Protein AF-A0A314Z4L2-F1 (afdb_monomer)

Foldseek 3Di:
DDLVVLVVVPPPDQDPALVSLVVVLVCCLVPVLVSLVVVVCVVVPPDDPVDQDPVSVVVDDDSVRSVVVSCVVVVCNVVRNVCCPPVVDDPPD

Organism: NCBI:txid2094558

Solvent-accessible surface area (backbone atoms only — not comparable to full-atom values): 5724 Å² total; per-residue (Å²): 134,55,75,65,62,70,50,60,77,55,70,80,78,77,47,102,46,46,65,30,51,49,54,49,50,54,51,44,73,76,39,49,56,58,53,52,50,52,52,52,51,66,76,44,75,86,65,70,82,92,54,86,49,74,75,52,60,77,69,53,69,56,72,66,57,48,49,54,50,48,43,70,75,37,77,54,46,72,58,38,46,46,43,42,47,55,70,72,50,82,64,83,122

pLDDT: mean 73.25, std 14.26, range [41.19, 90.94]

Structure (mmCIF, N/CA/C/O backbone):
data_AF-A0A314Z4L2-F1
#
_entry.id   AF-A0A314Z4L2-F1
#
loop_
_atom_site.group_PDB
_atom_site.id
_atom_site.type_symbol
_atom_site.label_atom_id
_atom_site.label_alt_id
_atom_site.label_comp_id
_atom_site.label_asym_id
_atom_site.label_entity_id
_atom_site.label_seq_id
_atom_site.pdbx_PDB_ins_code
_atom_site.Cartn_x
_atom_site.Cartn_y
_atom_site.Cartn_z
_atom_site.occupancy
_atom_site.B_iso_or_equiv
_atom_site.auth_seq_id
_atom_site.auth_comp_id
_atom_site.auth_asym_id
_atom_site.auth_atom_id
_atom_site.pdbx_PDB_model_num
ATOM 1 N N . MET A 1 1 ? -13.317 -3.305 1.741 1.00 45.62 1 MET A N 1
ATOM 2 C CA . MET A 1 1 ? -12.577 -2.216 1.084 1.00 45.62 1 MET A CA 1
ATOM 3 C C . MET A 1 1 ? -11.456 -2.837 0.270 1.00 45.62 1 MET A C 1
ATOM 5 O O . MET A 1 1 ? -10.559 -3.444 0.848 1.00 45.62 1 MET A O 1
ATOM 9 N N . TYR A 1 2 ? -11.580 -2.841 -1.057 1.00 48.34 2 TYR A N 1
ATOM 10 C CA . TYR A 1 2 ? -10.592 -3.487 -1.916 1.00 48.34 2 TYR A CA 1
ATOM 11 C C . TYR A 1 2 ? -9.353 -2.594 -2.037 1.00 48.34 2 TYR A C 1
ATOM 13 O O . TYR A 1 2 ? -9.451 -1.371 -2.025 1.00 48.34 2 TYR A O 1
ATOM 21 N N . PHE A 1 3 ? -8.172 -3.197 -2.183 1.00 47.75 3 PHE A N 1
ATOM 22 C CA . PHE A 1 3 ? -6.919 -2.478 -2.463 1.00 47.75 3 PHE A CA 1
ATOM 23 C C . PHE A 1 3 ? -7.054 -1.545 -3.679 1.00 47.75 3 PHE A C 1
ATOM 25 O O . PHE A 1 3 ? -6.492 -0.455 -3.692 1.00 47.75 3 PHE A O 1
ATOM 32 N N . SER A 1 4 ? -7.892 -1.933 -4.647 1.00 47.09 4 SER A N 1
ATOM 33 C CA . SER A 1 4 ? -8.285 -1.124 -5.801 1.00 47.09 4 SER A CA 1
ATOM 34 C C . SER A 1 4 ? -9.037 0.170 -5.450 1.00 47.09 4 SER A C 1
ATOM 36 O O . SER A 1 4 ? -8.946 1.130 -6.209 1.00 47.09 4 SER A O 1
ATOM 38 N N . ASP A 1 5 ? -9.753 0.227 -4.324 1.00 48.97 5 ASP A N 1
ATOM 39 C CA . ASP A 1 5 ? -10.588 1.377 -3.936 1.00 48.97 5 ASP A CA 1
ATOM 40 C C . ASP A 1 5 ? -9.750 2.492 -3.287 1.00 48.97 5 ASP A C 1
ATOM 42 O O . ASP A 1 5 ? -9.930 3.672 -3.598 1.00 48.97 5 ASP A O 1
ATOM 46 N N . VAL A 1 6 ? -8.765 2.110 -2.459 1.00 49.84 6 VAL A N 1
ATOM 47 C CA . VAL A 1 6 ? -7.689 3.007 -1.980 1.00 49.84 6 VAL A CA 1
ATOM 48 C C . VAL A 1 6 ? -6.874 3.542 -3.158 1.00 49.84 6 VAL A C 1
ATOM 50 O O . VAL A 1 6 ? -6.501 4.710 -3.209 1.00 49.84 6 VAL A O 1
ATOM 53 N N . TYR A 1 7 ? -6.627 2.665 -4.125 1.00 55.94 7 TYR A N 1
ATOM 54 C CA . TYR A 1 7 ? -5.832 2.904 -5.321 1.00 55.94 7 TYR A CA 1
ATOM 55 C C . TYR A 1 7 ? -6.475 3.884 -6.313 1.00 55.94 7 TYR A C 1
ATOM 57 O O . TYR A 1 7 ? -5.782 4.740 -6.865 1.00 55.94 7 TYR A O 1
ATOM 65 N N . TYR A 1 8 ? -7.791 3.813 -6.530 1.00 50.44 8 TYR A N 1
ATOM 66 C CA . TYR A 1 8 ? -8.464 4.651 -7.529 1.00 50.44 8 TYR A CA 1
ATOM 67 C C . TYR A 1 8 ? -8.489 6.146 -7.173 1.00 50.44 8 TYR A C 1
ATOM 69 O O . TYR A 1 8 ? -8.590 6.982 -8.072 1.00 50.44 8 TYR A O 1
ATOM 77 N N . HIS A 1 9 ? -8.352 6.493 -5.890 1.00 47.44 9 HIS A N 1
ATOM 78 C CA . HIS A 1 9 ? -8.355 7.886 -5.432 1.00 47.44 9 HIS A CA 1
ATOM 79 C C . HIS A 1 9 ? -7.054 8.647 -5.743 1.00 47.44 9 HIS A C 1
ATOM 81 O O . HIS A 1 9 ? -7.055 9.873 -5.701 1.00 47.44 9 HIS A O 1
ATOM 87 N N . ASN A 1 10 ? -5.976 7.955 -6.138 1.00 46.38 10 ASN A N 1
ATOM 88 C CA . ASN A 1 10 ? -4.688 8.557 -6.510 1.00 46.38 10 ASN A CA 1
ATOM 89 C C . ASN A 1 10 ? -4.393 8.478 -8.022 1.00 46.38 10 ASN A C 1
ATOM 91 O O . ASN A 1 10 ? -3.240 8.463 -8.442 1.00 46.38 10 ASN A O 1
ATOM 95 N N . LYS A 1 11 ? -5.431 8.478 -8.873 1.00 45.84 11 LYS A N 1
ATOM 96 C CA . LYS A 1 11 ? -5.302 8.496 -10.347 1.00 45.84 11 LYS A CA 1
ATOM 97 C C . LYS A 1 11 ? -4.582 9.721 -10.944 1.00 45.84 11 LYS A C 1
ATOM 99 O O . LYS A 1 11 ? -4.454 9.807 -12.164 1.00 45.84 11 LYS A O 1
ATOM 104 N N . GLY A 1 12 ? -4.106 10.662 -10.134 1.00 47.19 12 GLY A N 1
ATOM 105 C CA . GLY A 1 12 ? -3.208 11.711 -10.603 1.00 47.19 12 GLY A CA 1
ATOM 106 C C . GLY A 1 12 ? -1.778 11.180 -10.695 1.00 47.19 12 GLY A C 1
ATOM 107 O O . GLY A 1 12 ? -1.096 11.135 -9.679 1.00 47.19 12 GLY A O 1
ATOM 108 N N . ASN A 1 13 ? -1.321 10.849 -11.908 1.00 53.88 13 ASN A N 1
ATOM 109 C CA . ASN A 1 13 ? 0.088 10.606 -12.280 1.00 53.88 13 ASN A CA 1
ATOM 110 C C . ASN A 1 13 ? 0.633 9.164 -12.163 1.00 53.88 13 ASN A C 1
ATOM 112 O O . ASN A 1 13 ? 1.813 8.990 -11.861 1.00 53.88 13 ASN A O 1
ATOM 116 N N . TYR A 1 14 ? -0.161 8.118 -12.432 1.00 60.09 14 TYR A N 1
ATOM 117 C CA . TYR A 1 14 ? 0.451 6.830 -12.802 1.00 60.09 14 TYR A CA 1
ATOM 118 C C . TYR A 1 14 ? 0.849 6.866 -14.281 1.00 60.09 14 TYR A C 1
ATOM 120 O O . TYR A 1 14 ? -0.019 6.933 -15.152 1.00 60.09 14 TYR A O 1
ATOM 128 N N . GLU A 1 15 ? 2.151 6.826 -14.551 1.00 65.06 15 GLU A N 1
ATOM 129 C CA . GLU A 1 15 ? 2.690 6.586 -15.889 1.00 65.06 15 GLU A CA 1
ATOM 130 C C . GLU A 1 15 ? 2.963 5.089 -16.068 1.00 65.06 15 GLU A C 1
ATOM 132 O O . GLU A 1 15 ? 3.568 4.454 -15.203 1.00 65.06 15 GLU A O 1
ATOM 137 N N . GLU A 1 16 ? 2.533 4.519 -17.195 1.00 70.75 16 GLU A N 1
ATOM 138 C CA . GLU A 1 16 ? 2.726 3.101 -17.530 1.00 70.75 16 GLU A CA 1
ATOM 139 C C . GLU A 1 16 ? 4.166 2.843 -18.018 1.00 70.75 16 GLU A C 1
ATOM 141 O O . GLU A 1 16 ? 4.420 2.459 -19.156 1.00 70.75 16 GLU A O 1
ATOM 146 N N . ASN A 1 17 ? 5.136 3.135 -17.154 1.00 72.81 17 ASN A N 1
ATOM 147 C CA . ASN A 1 17 ? 6.560 2.902 -17.366 1.00 72.81 17 ASN A CA 1
ATOM 148 C C . ASN A 1 17 ? 7.228 2.421 -16.060 1.00 72.81 17 ASN A C 1
ATOM 150 O O . ASN A 1 17 ? 6.595 2.341 -14.998 1.00 72.81 17 ASN A O 1
ATOM 154 N N . ALA A 1 18 ? 8.513 2.062 -16.131 1.00 71.62 18 ALA A N 1
ATOM 155 C CA . ALA A 1 18 ? 9.260 1.547 -14.981 1.00 71.62 18 ALA A CA 1
ATOM 156 C C . ALA A 1 18 ? 9.324 2.560 -13.822 1.00 71.62 18 ALA A C 1
ATOM 158 O O . ALA A 1 18 ? 9.138 2.190 -12.660 1.00 71.62 18 ALA A O 1
ATOM 159 N N . LEU A 1 19 ? 9.511 3.847 -14.135 1.00 74.06 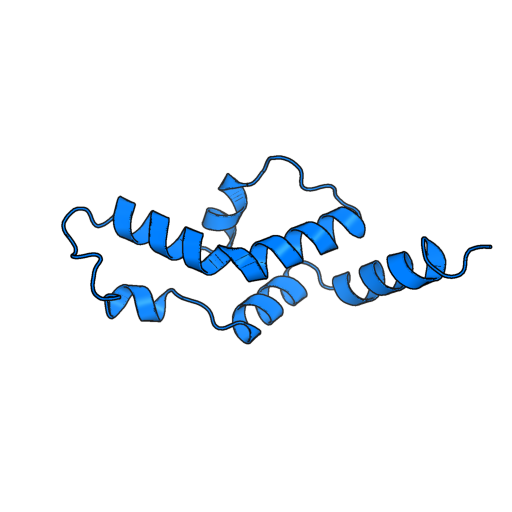19 LEU A N 1
ATOM 160 C CA . LEU A 1 19 ? 9.551 4.929 -13.152 1.00 74.06 19 LEU A CA 1
ATOM 161 C C . LEU A 1 19 ? 8.199 5.110 -12.448 1.00 74.06 19 LEU A C 1
ATOM 163 O O . LEU A 1 19 ? 8.149 5.192 -11.221 1.00 74.06 19 LEU A O 1
ATOM 167 N N . GLY A 1 20 ? 7.100 5.119 -13.199 1.00 75.50 20 GLY A N 1
ATOM 168 C CA . GLY A 1 20 ? 5.744 5.210 -12.670 1.00 75.50 20 GLY A CA 1
ATOM 169 C C . GLY A 1 20 ? 5.400 4.010 -11.794 1.00 75.50 20 GLY A C 1
ATOM 170 O O . GLY A 1 20 ? 4.862 4.185 -10.703 1.00 75.50 20 GLY A O 1
ATOM 171 N N . THR A 1 21 ? 5.814 2.806 -12.191 1.00 76.50 21 THR A N 1
ATOM 172 C CA . THR A 1 21 ? 5.672 1.583 -11.384 1.00 76.50 21 THR A CA 1
ATOM 173 C C . THR A 1 21 ? 6.480 1.651 -10.084 1.00 76.50 21 THR A C 1
ATOM 175 O O . THR A 1 21 ? 5.973 1.299 -9.015 1.00 76.50 21 THR A O 1
ATOM 178 N N . PHE A 1 22 ? 7.712 2.161 -10.129 1.00 76.12 22 PHE A N 1
ATOM 179 C CA . PHE A 1 22 ? 8.552 2.332 -8.943 1.00 76.12 22 PHE A CA 1
ATOM 180 C C . PHE A 1 22 ? 7.987 3.376 -7.968 1.00 76.12 22 PHE A C 1
ATOM 182 O O . PHE A 1 22 ? 7.818 3.093 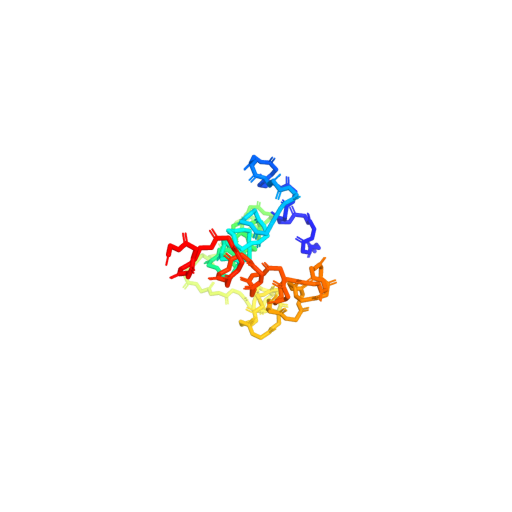-6.779 1.00 76.12 22 PHE A O 1
ATOM 189 N N . LEU A 1 23 ? 7.646 4.570 -8.463 1.00 77.88 23 LEU A N 1
ATOM 190 C CA . LEU A 1 23 ? 7.062 5.649 -7.658 1.00 77.88 23 LEU A CA 1
ATOM 191 C C . LEU A 1 23 ? 5.722 5.232 -7.051 1.00 77.88 23 LEU A C 1
ATOM 193 O O . LEU A 1 23 ? 5.456 5.505 -5.879 1.00 77.88 23 LEU A O 1
ATOM 197 N N . TYR A 1 24 ? 4.910 4.516 -7.823 1.00 77.94 24 TYR A N 1
ATOM 198 C CA . TYR A 1 24 ? 3.665 3.937 -7.348 1.00 77.94 24 TYR A CA 1
ATOM 199 C C . TYR A 1 24 ? 3.893 2.963 -6.186 1.00 77.94 24 TYR A C 1
ATOM 201 O O . TYR A 1 24 ? 3.228 3.045 -5.149 1.00 77.94 24 TYR A O 1
ATOM 209 N N . SER A 1 25 ? 4.857 2.056 -6.339 1.00 79.50 25 SER A N 1
ATOM 210 C CA . SER A 1 25 ? 5.169 1.036 -5.335 1.00 79.50 25 SER A CA 1
ATOM 211 C C . SER A 1 25 ? 5.677 1.670 -4.045 1.00 79.50 25 SER A C 1
ATOM 213 O O . SER A 1 25 ? 5.193 1.342 -2.963 1.00 79.50 25 SER A O 1
ATOM 215 N N . ARG A 1 26 ? 6.566 2.666 -4.164 1.00 82.06 26 ARG A N 1
ATOM 216 C CA . ARG A 1 26 ? 7.046 3.480 -3.041 1.00 82.06 26 ARG A CA 1
ATOM 217 C C . ARG A 1 26 ? 5.889 4.132 -2.281 1.00 82.06 26 ARG A C 1
ATOM 219 O O . ARG A 1 26 ? 5.824 4.016 -1.060 1.00 82.06 26 ARG A O 1
ATOM 226 N N . ASN A 1 27 ? 4.989 4.816 -2.987 1.00 80.75 27 ASN A N 1
ATOM 227 C CA . ASN A 1 27 ? 3.870 5.522 -2.357 1.00 80.75 27 ASN A CA 1
ATOM 228 C C . ASN A 1 27 ? 2.895 4.553 -1.682 1.00 80.75 27 ASN A C 1
ATOM 230 O O . ASN A 1 27 ? 2.382 4.843 -0.604 1.00 80.75 27 ASN A O 1
ATOM 234 N N . THR A 1 28 ? 2.671 3.388 -2.291 1.00 82.50 28 THR A N 1
ATOM 235 C CA . THR A 1 28 ? 1.814 2.345 -1.723 1.00 82.50 28 THR A CA 1
ATOM 236 C C . THR A 1 28 ? 2.385 1.824 -0.408 1.00 82.50 28 THR A C 1
ATOM 238 O O . THR A 1 28 ? 1.673 1.809 0.592 1.00 82.50 28 THR A O 1
ATOM 241 N N . ILE A 1 29 ? 3.673 1.467 -0.374 1.00 84.75 29 ILE A N 1
ATOM 242 C CA . ILE A 1 29 ? 4.347 1.013 0.853 1.00 84.75 29 ILE A CA 1
ATOM 243 C C . ILE A 1 29 ? 4.262 2.086 1.946 1.00 84.75 29 ILE A C 1
ATOM 245 O O . ILE A 1 29 ? 3.954 1.774 3.092 1.00 84.75 29 ILE A O 1
ATOM 249 N N . ALA A 1 30 ? 4.475 3.352 1.585 1.00 82.31 30 ALA A N 1
ATOM 250 C CA . ALA A 1 30 ? 4.498 4.447 2.546 1.00 82.31 30 ALA A CA 1
ATOM 251 C C . ALA A 1 30 ? 3.116 4.816 3.118 1.00 82.31 30 ALA A C 1
ATOM 253 O O . ALA A 1 30 ? 3.043 5.234 4.271 1.00 82.31 30 ALA A O 1
ATOM 254 N N . HIS A 1 31 ? 2.035 4.708 2.334 1.00 84.62 31 HIS A N 1
ATOM 255 C CA . HIS A 1 31 ? 0.773 5.392 2.663 1.00 84.62 31 HIS A CA 1
ATOM 256 C C . HIS A 1 31 ? -0.488 4.526 2.618 1.00 84.62 31 HIS A C 1
ATOM 258 O O . HIS A 1 31 ? -1.554 4.991 3.028 1.00 84.62 31 HIS A O 1
ATOM 264 N N . VAL A 1 32 ? -0.426 3.270 2.158 1.00 84.12 32 VAL A N 1
ATOM 265 C CA . VAL A 1 32 ? -1.644 2.457 1.981 1.00 84.12 32 VAL A CA 1
ATOM 266 C C . VAL A 1 32 ? -2.433 2.284 3.281 1.00 84.12 32 VAL A C 1
ATOM 268 O O . VAL A 1 32 ? -3.652 2.444 3.292 1.00 84.12 32 VAL A O 1
ATOM 271 N N . ASN A 1 33 ? -1.746 2.046 4.397 1.00 88.25 33 ASN A N 1
ATOM 272 C CA . ASN A 1 33 ? -2.387 1.894 5.701 1.00 88.25 33 ASN A CA 1
ATOM 273 C C . ASN A 1 33 ? -2.979 3.211 6.217 1.00 88.25 33 ASN A C 1
ATOM 275 O O . ASN A 1 33 ? -3.994 3.185 6.907 1.00 88.25 33 ASN A O 1
ATOM 279 N N . ASP A 1 34 ? -2.403 4.360 5.869 1.00 87.69 34 ASP A N 1
ATOM 280 C CA . ASP A 1 34 ? -2.949 5.662 6.259 1.00 87.69 34 ASP A CA 1
ATOM 281 C C . ASP A 1 34 ? -4.241 5.972 5.506 1.00 87.69 34 ASP A C 1
ATOM 283 O O . ASP A 1 34 ? -5.206 6.444 6.107 1.00 87.69 34 ASP A O 1
ATOM 287 N N . HIS A 1 35 ? -4.317 5.603 4.226 1.00 85.44 35 HIS A N 1
ATOM 288 C CA . HIS A 1 35 ? -5.564 5.675 3.469 1.00 85.44 35 HIS A CA 1
ATOM 289 C C . HIS A 1 35 ? -6.636 4.721 4.012 1.00 85.44 35 HIS A C 1
ATOM 291 O O . HIS A 1 35 ? -7.795 5.116 4.133 1.00 85.44 35 HIS A O 1
ATOM 297 N N . VAL A 1 36 ? -6.260 3.491 4.389 1.00 86.44 36 VAL A N 1
ATOM 298 C CA . VAL A 1 36 ? -7.182 2.534 5.028 1.00 86.44 36 VAL A CA 1
ATOM 299 C C . VAL A 1 36 ? -7.738 3.099 6.336 1.00 86.44 36 VAL A C 1
ATOM 301 O O . VAL A 1 36 ? -8.948 3.062 6.551 1.00 86.44 36 VAL A O 1
ATOM 304 N N . LYS A 1 37 ? -6.883 3.684 7.184 1.00 87.19 37 LYS A N 1
ATOM 305 C CA . LYS A 1 37 ? -7.310 4.356 8.422 1.00 87.19 3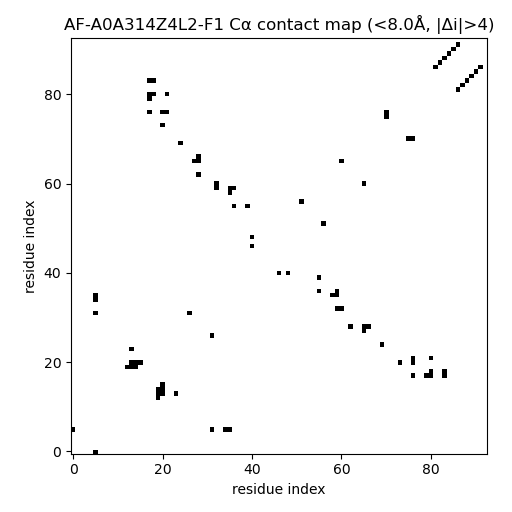7 LYS A CA 1
ATOM 306 C C . LYS A 1 37 ? -8.256 5.517 8.133 1.00 87.19 37 LYS A C 1
ATOM 308 O O . LYS A 1 37 ? -9.310 5.603 8.756 1.00 87.19 37 LYS A O 1
ATOM 313 N N . ALA A 1 38 ? -7.881 6.402 7.208 1.00 86.44 38 ALA A N 1
ATOM 314 C CA . ALA A 1 38 ? -8.665 7.586 6.874 1.00 86.44 38 ALA A CA 1
ATOM 315 C C . ALA A 1 38 ? -10.085 7.202 6.443 1.00 86.44 38 ALA A C 1
ATOM 317 O O . ALA A 1 38 ? -11.049 7.674 7.041 1.00 86.44 38 ALA A O 1
ATOM 318 N N . HIS A 1 39 ? -10.204 6.268 5.498 1.00 85.56 39 HIS A N 1
ATOM 319 C CA . HIS A 1 39 ? -11.498 5.789 5.025 1.00 85.56 39 HIS A CA 1
ATOM 320 C C . HIS A 1 39 ? -12.307 5.104 6.132 1.00 85.56 39 HIS A C 1
ATOM 322 O O . HIS A 1 39 ? -13.486 5.400 6.310 1.00 85.56 39 HIS A O 1
ATOM 328 N N . PHE A 1 40 ? -11.671 4.243 6.936 1.00 87.62 40 PHE A N 1
ATOM 329 C CA . PHE A 1 40 ? -12.340 3.582 8.056 1.00 87.62 40 PHE A CA 1
ATOM 330 C C . PHE A 1 40 ? -12.972 4.598 9.021 1.00 87.62 40 PHE A C 1
ATOM 332 O O . PHE A 1 40 ? -14.128 4.440 9.415 1.00 87.62 40 PHE A O 1
ATOM 339 N N . PHE A 1 41 ? -12.248 5.661 9.384 1.00 87.25 41 PHE A N 1
ATOM 340 C CA . PHE A 1 41 ? -12.769 6.700 10.277 1.00 87.25 41 PHE A CA 1
ATOM 341 C C . PHE A 1 41 ? -13.786 7.636 9.609 1.00 87.25 41 PHE A C 1
ATOM 343 O O . PHE A 1 41 ? -14.607 8.230 10.309 1.00 87.25 41 PHE A O 1
ATOM 350 N N . GLU A 1 42 ? -13.748 7.792 8.285 1.00 86.69 42 GLU A N 1
ATOM 351 C CA . GLU A 1 42 ? -14.774 8.522 7.533 1.00 86.69 42 GLU A CA 1
ATOM 352 C C . GLU A 1 42 ? -16.112 7.776 7.514 1.00 86.69 42 GLU A C 1
ATOM 354 O O . GLU A 1 42 ? -17.159 8.402 7.708 1.00 86.69 42 GLU A O 1
ATOM 359 N N . GLU A 1 43 ? -16.079 6.455 7.327 1.00 85.19 43 GLU A N 1
ATOM 360 C CA . GLU A 1 43 ? -17.270 5.600 7.344 1.00 85.19 43 GLU A CA 1
ATOM 361 C C . GLU A 1 43 ? -17.822 5.403 8.764 1.00 85.19 43 GLU A C 1
ATOM 363 O O . GLU A 1 43 ? -19.035 5.341 8.960 1.00 85.19 43 GLU A O 1
ATOM 368 N N . ASN A 1 44 ? -16.948 5.366 9.774 1.00 85.12 44 ASN A N 1
ATOM 369 C CA . ASN A 1 44 ? -17.313 5.089 11.164 1.00 85.12 44 ASN A CA 1
ATOM 370 C C . ASN A 1 44 ? -17.225 6.341 12.047 1.00 85.12 44 ASN A C 1
ATOM 372 O O . ASN A 1 44 ? -16.467 6.408 13.022 1.00 85.12 44 ASN A O 1
ATOM 376 N N . LYS A 1 45 ? -18.024 7.356 11.705 1.00 80.06 45 LYS A N 1
ATOM 377 C CA . LYS A 1 45 ? -18.104 8.607 12.471 1.00 80.06 45 LYS A CA 1
ATOM 378 C C . LYS A 1 45 ? -18.549 8.324 13.911 1.00 80.06 45 LYS A C 1
ATOM 380 O O . LYS A 1 45 ? -19.642 7.814 14.130 1.00 80.06 45 LYS A O 1
ATOM 385 N N . GLY A 1 46 ? -17.715 8.694 14.883 1.00 76.44 46 GLY A N 1
ATOM 386 C CA . GLY A 1 46 ? -17.993 8.531 16.317 1.00 76.44 46 GLY A CA 1
ATOM 387 C C . GLY A 1 46 ? -17.137 7.481 17.028 1.00 76.44 46 GLY A C 1
ATOM 388 O O . GLY A 1 46 ? -17.249 7.354 18.243 1.00 76.44 46 GLY A O 1
ATOM 389 N N . ILE A 1 47 ? -16.271 6.762 16.306 1.00 80.25 47 ILE A N 1
ATOM 390 C CA . ILE A 1 47 ? -15.234 5.929 16.924 1.00 80.25 47 ILE A CA 1
ATOM 391 C C . ILE A 1 47 ? -14.086 6.819 17.418 1.00 80.25 47 ILE A C 1
ATOM 393 O O . ILE A 1 47 ? -13.644 7.725 16.705 1.00 80.25 47 ILE A O 1
ATOM 397 N N . ASP A 1 48 ? -13.618 6.548 18.636 1.00 76.38 48 ASP A N 1
ATOM 398 C CA . ASP A 1 48 ? -12.449 7.201 19.219 1.00 76.38 48 ASP A CA 1
ATOM 399 C C . ASP A 1 48 ? -11.191 6.895 18.391 1.00 76.38 48 ASP A C 1
ATOM 401 O O . ASP A 1 48 ? -10.933 5.752 18.014 1.00 76.38 48 ASP A O 1
ATOM 405 N N . ARG A 1 49 ? -10.427 7.941 18.077 1.00 78.62 49 ARG A N 1
ATOM 406 C CA . ARG A 1 49 ? -9.208 7.856 17.266 1.00 78.62 49 ARG A CA 1
ATOM 407 C C . ARG A 1 49 ? -7.965 7.571 18.105 1.00 78.62 49 ARG A C 1
ATOM 409 O O . ARG A 1 49 ? -6.924 7.289 17.515 1.00 78.62 49 ARG A O 1
ATOM 416 N N . GLU A 1 50 ? -8.051 7.669 19.433 1.00 76.88 50 GLU A N 1
ATOM 417 C CA . GLU A 1 50 ? -6.900 7.464 20.320 1.00 76.88 50 GLU A CA 1
ATOM 418 C C . GLU A 1 50 ? -6.477 5.990 20.421 1.00 76.88 50 GLU A C 1
ATOM 420 O O . GLU A 1 50 ? -5.298 5.705 20.633 1.00 76.88 50 GLU A O 1
ATOM 425 N N . GLU A 1 51 ? -7.385 5.046 20.156 1.00 75.06 51 GLU A N 1
ATOM 426 C CA . GLU A 1 51 ? -7.072 3.619 20.042 1.00 75.06 51 GLU A CA 1
ATOM 427 C C . GLU A 1 51 ? -7.372 3.097 18.635 1.00 75.06 51 GLU A C 1
ATOM 429 O O . GLU A 1 51 ? -8.395 3.422 18.037 1.00 75.06 51 GLU A O 1
ATOM 434 N N . ILE A 1 52 ? -6.500 2.235 18.098 1.00 76.69 52 ILE A N 1
ATOM 435 C CA . ILE A 1 52 ? -6.787 1.529 16.843 1.00 76.69 52 ILE A CA 1
ATOM 436 C C . ILE A 1 52 ? -7.854 0.461 17.133 1.00 76.69 52 ILE A C 1
ATOM 438 O O . ILE A 1 52 ? -7.555 -0.506 17.842 1.00 76.69 52 ILE A O 1
ATOM 442 N N . PRO A 1 53 ? -9.069 0.553 16.558 1.00 82.56 53 PRO A N 1
ATOM 443 C CA . PRO A 1 53 ? -10.108 -0.439 16.802 1.00 82.56 53 PRO A CA 1
ATOM 444 C C . PRO A 1 53 ? -9.686 -1.817 16.288 1.00 82.56 53 PRO A C 1
ATOM 446 O O . PRO A 1 53 ? -9.049 -1.936 15.239 1.00 82.56 53 PRO A O 1
ATOM 449 N N . LYS A 1 54 ? -10.114 -2.891 16.963 1.00 84.62 54 LYS A N 1
ATOM 450 C CA . LYS A 1 54 ? -9.844 -4.273 16.513 1.00 84.62 54 LYS A CA 1
ATOM 451 C C . LYS A 1 54 ? -10.311 -4.533 15.075 1.00 84.62 54 LYS A C 1
ATOM 453 O O . LYS A 1 54 ? -9.675 -5.297 14.358 1.00 84.62 54 LYS A O 1
ATOM 458 N N . GLN A 1 55 ? -11.397 -3.883 14.643 1.00 82.56 55 GLN A N 1
ATOM 459 C CA . GLN A 1 55 ? -11.887 -3.980 13.262 1.00 82.56 55 GLN A CA 1
ATOM 460 C C . GLN A 1 55 ? -10.894 -3.382 12.259 1.00 82.56 55 GLN A C 1
ATOM 462 O O . GLN A 1 55 ? -10.687 -3.959 11.198 1.00 82.56 55 GLN A O 1
ATOM 467 N N . LEU A 1 56 ? -10.248 -2.264 12.609 1.00 85.44 56 LEU A N 1
ATOM 468 C CA . LEU A 1 56 ? -9.231 -1.626 11.778 1.00 85.44 56 LEU A CA 1
ATOM 469 C C . LEU A 1 56 ? -7.948 -2.463 11.724 1.00 85.44 56 LEU A C 1
ATOM 471 O O . LEU A 1 56 ? -7.365 -2.580 10.654 1.00 85.44 56 LEU A O 1
ATOM 475 N N . GLN A 1 57 ? -7.534 -3.106 12.823 1.00 85.69 57 GLN A N 1
ATOM 476 C CA . GLN A 1 57 ? -6.348 -3.979 12.814 1.00 85.69 57 GLN A CA 1
ATOM 477 C C . GLN A 1 57 ? -6.435 -5.093 11.762 1.00 85.69 57 GLN A C 1
ATOM 479 O O . GLN A 1 57 ? -5.438 -5.376 11.110 1.00 85.69 57 GLN A O 1
ATOM 484 N N . GLY A 1 58 ? -7.618 -5.681 11.552 1.00 84.75 58 GLY A N 1
ATOM 485 C CA . GLY A 1 58 ? -7.829 -6.692 10.508 1.00 84.75 58 GLY A CA 1
ATOM 486 C C . GLY A 1 58 ? -7.831 -6.147 9.071 1.00 84.75 58 GLY A C 1
ATOM 487 O O . GLY A 1 58 ? -7.823 -6.936 8.130 1.00 84.75 58 GLY A O 1
ATOM 488 N N . LEU A 1 59 ? -7.868 -4.821 8.895 1.00 85.75 59 LEU A N 1
ATOM 489 C CA . LEU A 1 59 ? -7.835 -4.143 7.594 1.00 85.75 59 LEU A CA 1
ATOM 490 C C . LEU A 1 59 ? -6.441 -3.620 7.228 1.00 85.75 59 LEU A C 1
ATOM 492 O O . LEU A 1 59 ? -6.171 -3.402 6.047 1.00 85.75 59 LEU A O 1
ATOM 496 N N . LEU A 1 60 ? -5.575 -3.390 8.219 1.00 89.06 60 LEU A N 1
ATOM 497 C CA . LEU A 1 60 ? -4.200 -2.961 7.982 1.00 89.06 60 LEU A CA 1
ATOM 498 C C . LEU A 1 60 ? -3.381 -4.118 7.414 1.00 89.06 60 LEU A C 1
ATOM 500 O O . LEU A 1 60 ? -3.524 -5.264 7.835 1.00 89.06 60 LEU A O 1
ATOM 504 N N . MET A 1 61 ? -2.505 -3.801 6.469 1.00 89.12 61 MET A N 1
ATOM 505 C CA . MET A 1 61 ? -1.603 -4.776 5.867 1.00 89.12 61 MET A CA 1
ATOM 506 C C . MET A 1 61 ? -0.210 -4.655 6.481 1.00 89.12 61 MET A C 1
ATOM 508 O O . MET A 1 61 ? 0.254 -3.542 6.744 1.00 89.12 61 MET A O 1
ATOM 512 N N . SER A 1 62 ? 0.467 -5.786 6.683 1.00 90.94 62 SER A N 1
ATOM 513 C CA . SER A 1 62 ? 1.913 -5.785 6.932 1.00 90.94 62 SER A CA 1
ATOM 514 C C . SER A 1 62 ? 2.672 -5.363 5.672 1.00 90.94 62 SER A C 1
ATOM 516 O O . SER A 1 62 ? 2.128 -5.412 4.565 1.00 90.94 62 SER A O 1
ATOM 518 N N . GLU A 1 63 ? 3.936 -4.966 5.817 1.00 86.25 63 GLU A N 1
ATOM 519 C CA . GLU A 1 63 ? 4.775 -4.612 4.666 1.00 86.25 63 GLU A CA 1
ATOM 520 C C . GLU A 1 63 ? 4.882 -5.775 3.669 1.00 86.25 63 GLU A C 1
ATOM 522 O O . GLU A 1 63 ? 4.748 -5.562 2.465 1.00 86.25 63 GLU A O 1
ATOM 527 N N . GLU A 1 64 ? 5.014 -7.013 4.152 1.00 88.31 64 GLU A N 1
ATOM 528 C CA . GLU A 1 64 ? 5.067 -8.211 3.308 1.00 88.31 64 GLU A CA 1
ATOM 529 C C . GLU A 1 64 ? 3.785 -8.381 2.491 1.00 88.31 64 GLU A C 1
ATOM 531 O O . GLU A 1 64 ? 3.847 -8.604 1.285 1.00 88.31 64 GLU A O 1
ATOM 536 N N . GLN A 1 65 ? 2.617 -8.196 3.112 1.0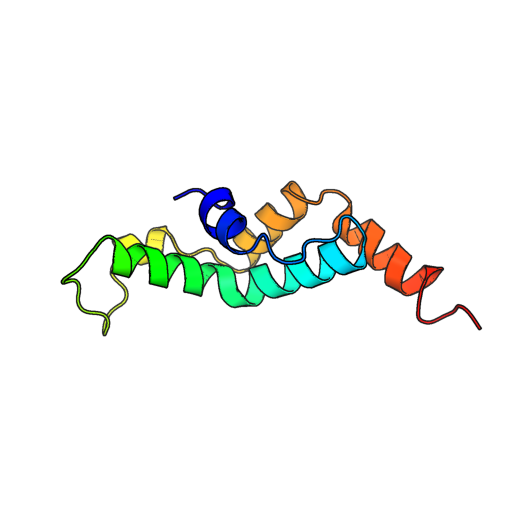0 89.62 65 GLN A N 1
ATOM 537 C CA . GLN A 1 65 ? 1.329 -8.281 2.417 1.00 89.62 65 GLN A CA 1
ATOM 538 C C . GLN A 1 65 ? 1.171 -7.183 1.35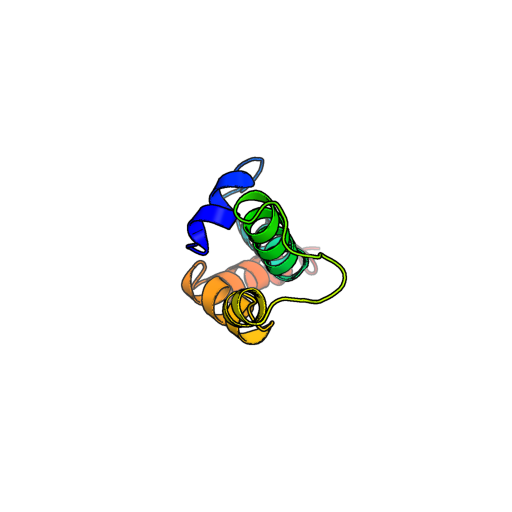7 1.00 89.62 65 GLN A C 1
ATOM 540 O O . GLN A 1 65 ? 0.576 -7.412 0.301 1.00 89.62 65 GLN A O 1
ATOM 545 N N . VAL A 1 66 ? 1.703 -5.984 1.617 1.00 86.69 66 VAL A N 1
ATOM 546 C CA . VAL A 1 66 ? 1.733 -4.900 0.627 1.00 86.69 66 VAL A CA 1
ATOM 547 C C . VAL A 1 66 ? 2.636 -5.278 -0.549 1.00 86.69 66 VAL A C 1
ATOM 549 O O . VAL A 1 66 ? 2.226 -5.126 -1.701 1.00 86.69 66 VAL A O 1
ATOM 552 N N . VAL A 1 67 ? 3.824 -5.824 -0.281 1.00 84.38 67 VAL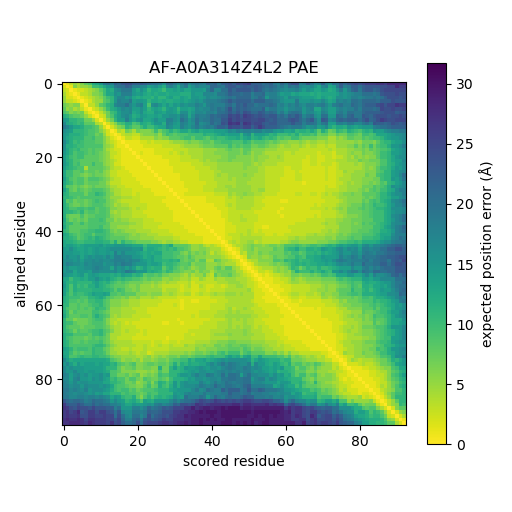 A N 1
ATOM 553 C CA . VAL A 1 67 ? 4.769 -6.278 -1.314 1.00 84.38 67 VAL A CA 1
ATOM 554 C C . VAL A 1 67 ? 4.195 -7.433 -2.142 1.00 84.38 67 VAL A C 1
ATOM 556 O O . VAL A 1 67 ? 4.298 -7.415 -3.368 1.00 84.38 67 VAL A O 1
ATOM 559 N N . GLU A 1 68 ? 3.529 -8.409 -1.527 1.00 86.88 68 GLU A N 1
ATOM 560 C CA . GLU A 1 68 ? 2.859 -9.507 -2.239 1.00 86.88 68 GLU A CA 1
ATOM 561 C C . GLU A 1 68 ? 1.766 -8.995 -3.190 1.00 86.88 68 GLU A C 1
ATOM 563 O O . GLU A 1 68 ? 1.662 -9.438 -4.339 1.00 86.88 68 GLU A O 1
ATOM 568 N N . ARG A 1 69 ? 0.969 -8.007 -2.758 1.00 85.69 69 ARG A N 1
ATOM 569 C CA . ARG A 1 69 ? -0.023 -7.373 -3.641 1.00 85.69 69 ARG A CA 1
ATOM 570 C C . ARG A 1 69 ? 0.629 -6.589 -4.772 1.00 85.69 69 ARG A C 1
ATOM 572 O O . ARG A 1 69 ? 0.166 -6.681 -5.906 1.00 85.69 69 ARG A O 1
ATOM 579 N N . LEU A 1 70 ? 1.691 -5.843 -4.481 1.00 81.88 70 LEU A N 1
ATOM 580 C CA . LEU A 1 70 ? 2.429 -5.062 -5.473 1.00 81.88 70 LEU A CA 1
ATOM 581 C C . LEU A 1 70 ? 3.084 -5.949 -6.534 1.00 81.88 70 LEU A C 1
ATOM 583 O O . LEU A 1 70 ? 2.979 -5.650 -7.719 1.00 81.88 70 LEU A O 1
ATOM 587 N N . THR A 1 71 ? 3.700 -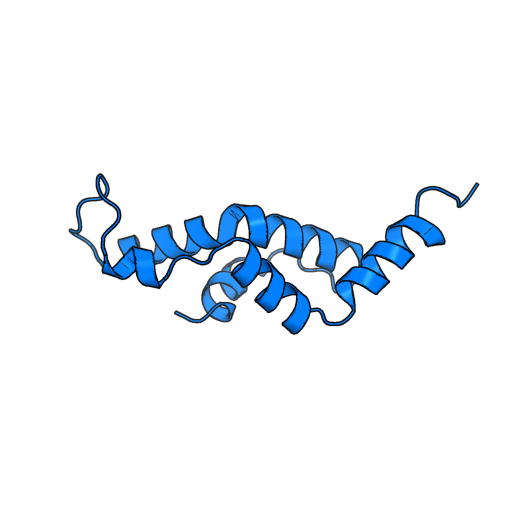7.059 -6.133 1.00 81.12 71 THR A N 1
ATOM 588 C CA . THR A 1 71 ? 4.305 -8.027 -7.063 1.00 81.12 71 THR A CA 1
ATOM 589 C C . THR A 1 71 ? 3.255 -8.779 -7.877 1.00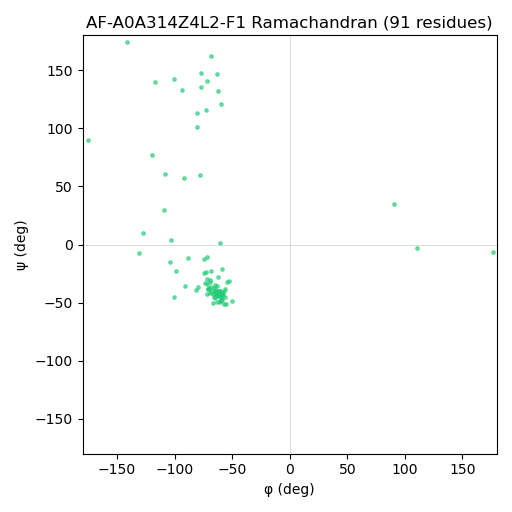 81.12 71 THR A C 1
ATOM 591 O O . THR A 1 71 ? 3.484 -9.060 -9.047 1.00 81.12 71 THR A O 1
ATOM 594 N N . SER A 1 72 ? 2.072 -9.039 -7.313 1.00 82.88 72 SER A N 1
ATOM 595 C CA . SER A 1 72 ? 0.943 -9.591 -8.074 1.00 82.88 72 SER A CA 1
ATOM 596 C C . SER A 1 72 ? 0.384 -8.598 -9.101 1.00 82.88 72 SER A C 1
ATOM 598 O O . SER A 1 72 ? -0.039 -8.999 -10.181 1.00 82.88 72 SER A O 1
ATOM 600 N N . PHE A 1 73 ? 0.361 -7.304 -8.767 1.00 79.25 73 PHE A N 1
ATOM 601 C CA . PHE A 1 73 ? -0.174 -6.250 -9.632 1.00 79.25 73 PHE A CA 1
ATOM 602 C C . PHE A 1 73 ? 0.814 -5.828 -10.729 1.00 79.25 73 PHE A C 1
ATOM 604 O O . PHE A 1 73 ? 0.412 -5.586 -11.864 1.00 79.25 73 PHE A O 1
ATOM 611 N N . PHE A 1 74 ? 2.108 -5.800 -10.411 1.00 79.69 74 PHE A N 1
ATOM 612 C CA . PHE A 1 74 ? 3.194 -5.546 -11.352 1.00 79.69 74 PHE A CA 1
ATOM 613 C C . PHE A 1 74 ? 4.144 -6.751 -11.383 1.00 79.69 74 PHE A C 1
ATOM 615 O O . PHE A 1 74 ? 5.239 -6.701 -10.810 1.00 79.69 74 PHE A O 1
ATOM 622 N N . PRO A 1 75 ? 3.763 -7.840 -12.067 1.00 73.75 75 PRO A N 1
ATOM 623 C CA . PRO A 1 75 ? 4.546 -9.079 -12.091 1.00 73.75 75 PRO A CA 1
ATOM 624 C C . PRO A 1 75 ? 5.965 -8.895 -12.642 1.00 73.75 75 PRO A C 1
ATOM 626 O O . PRO A 1 75 ? 6.856 -9.686 -12.340 1.00 73.75 75 PRO A O 1
ATOM 629 N N . HIS A 1 76 ? 6.198 -7.833 -13.416 1.00 75.00 76 HIS A N 1
ATOM 630 C CA . HIS A 1 76 ? 7.501 -7.501 -13.984 1.00 75.00 76 HIS A CA 1
ATOM 631 C C . HIS A 1 76 ? 8.230 -6.366 -13.256 1.00 75.00 76 HIS A C 1
ATOM 633 O O . HIS A 1 76 ? 9.347 -6.049 -13.640 1.00 75.00 76 HIS A O 1
ATOM 639 N N . MET A 1 77 ? 7.692 -5.824 -12.154 1.00 72.25 77 MET A N 1
ATOM 640 C CA . MET A 1 77 ? 8.268 -4.669 -11.447 1.00 72.25 77 MET A CA 1
ATOM 641 C C . MET A 1 77 ? 9.756 -4.817 -11.143 1.00 72.25 77 MET A C 1
ATOM 643 O O . MET A 1 77 ? 10.521 -3.900 -11.408 1.00 72.25 77 MET A O 1
ATOM 647 N N . LEU A 1 78 ? 10.185 -5.951 -10.580 1.00 67.69 78 LEU A N 1
ATOM 648 C CA . LEU A 1 78 ? 11.599 -6.158 -10.246 1.00 67.69 78 LEU A CA 1
ATOM 649 C C . LEU A 1 78 ? 12.486 -6.154 -11.497 1.00 67.69 78 LEU A C 1
ATOM 651 O O . LEU A 1 78 ? 13.605 -5.651 -11.455 1.00 67.69 78 LEU A O 1
ATOM 655 N N . VAL A 1 79 ? 11.973 -6.682 -12.609 1.00 70.94 79 VAL A N 1
ATOM 656 C CA . VAL A 1 79 ? 12.662 -6.694 -13.903 1.00 70.94 79 VAL A CA 1
ATOM 657 C C . VAL A 1 79 ? 12.689 -5.291 -14.507 1.00 70.94 79 VAL A C 1
ATOM 659 O O . VAL A 1 79 ? 13.729 -4.868 -14.997 1.00 70.94 79 VAL A O 1
ATOM 662 N N . ASP A 1 80 ? 11.589 -4.550 -14.432 1.00 69.38 80 ASP A N 1
ATOM 663 C CA . ASP A 1 80 ? 11.470 -3.203 -14.992 1.00 69.38 80 ASP A CA 1
ATOM 664 C C . ASP A 1 80 ? 12.294 -2.184 -14.195 1.00 69.38 80 ASP A C 1
ATOM 666 O O . ASP A 1 80 ? 12.970 -1.342 -14.780 1.00 69.38 80 ASP A O 1
ATOM 670 N N . VAL A 1 81 ? 12.329 -2.306 -12.864 1.00 68.31 81 VAL A N 1
ATOM 671 C CA . VAL A 1 81 ? 13.218 -1.525 -11.989 1.00 68.31 81 VAL A CA 1
ATOM 672 C C . VAL A 1 81 ? 14.680 -1.871 -12.258 1.00 68.31 81 VAL A C 1
ATOM 674 O O . VAL A 1 81 ? 15.512 -0.971 -12.330 1.00 68.31 81 VAL A O 1
ATOM 677 N N . TYR A 1 82 ? 15.009 -3.153 -12.443 1.00 67.00 82 TYR A N 1
ATOM 678 C CA . TYR A 1 82 ? 16.362 -3.562 -12.819 1.00 67.00 82 TYR A CA 1
ATOM 679 C C . TYR A 1 82 ? 16.779 -2.961 -14.168 1.00 67.00 82 TYR A C 1
ATOM 681 O O . TYR A 1 82 ? 17.842 -2.354 -14.250 1.00 67.00 82 TYR A O 1
ATOM 689 N N . LYS A 1 83 ? 15.933 -3.059 -15.202 1.00 67.31 83 LYS A N 1
ATOM 690 C CA . LYS A 1 83 ? 16.184 -2.435 -16.510 1.00 67.31 83 LYS A CA 1
ATOM 691 C C . LYS A 1 83 ? 16.340 -0.924 -16.394 1.00 67.31 83 LYS A C 1
ATOM 693 O O . LYS A 1 83 ? 17.288 -0.377 -16.932 1.00 67.31 83 LYS A O 1
ATOM 698 N N . PHE A 1 84 ? 15.487 -0.252 -15.627 1.00 67.31 84 PHE A N 1
ATOM 699 C CA . PHE A 1 84 ? 15.622 1.183 -15.390 1.00 67.31 84 PHE A CA 1
ATOM 700 C C . PHE A 1 84 ? 16.975 1.544 -14.750 1.00 67.31 84 PHE A C 1
ATOM 702 O O . PHE A 1 84 ? 17.677 2.424 -15.236 1.00 67.31 84 PHE A O 1
ATOM 709 N N . LEU A 1 85 ? 17.384 0.835 -13.694 1.00 66.56 85 LEU A N 1
ATOM 710 C CA . LEU A 1 85 ? 18.641 1.109 -12.984 1.00 66.56 85 LEU A CA 1
ATOM 711 C C . LEU A 1 85 ? 19.898 0.714 -13.780 1.00 66.56 85 LEU A C 1
ATOM 713 O O . LEU A 1 85 ? 20.958 1.302 -13.584 1.00 66.56 85 LEU A O 1
ATOM 717 N N . VAL A 1 86 ? 19.812 -0.300 -14.643 1.00 67.31 86 VAL A N 1
ATOM 718 C CA . VAL A 1 86 ? 20.972 -0.860 -15.360 1.00 67.31 86 VAL A CA 1
ATOM 719 C C . VAL A 1 86 ? 21.068 -0.353 -16.797 1.00 67.31 86 VAL A C 1
ATOM 721 O O . VAL A 1 86 ? 22.154 0.022 -17.233 1.00 67.31 86 VAL A O 1
ATOM 724 N N . GLU A 1 87 ? 19.954 -0.335 -17.525 1.00 62.25 87 GLU A N 1
ATOM 725 C CA . GLU A 1 87 ? 19.886 0.040 -18.942 1.00 62.25 87 GLU A CA 1
ATOM 726 C C . GLU A 1 87 ? 19.610 1.541 -19.128 1.00 62.25 87 GLU A C 1
ATOM 728 O O . GLU A 1 87 ? 20.185 2.142 -20.033 1.00 62.25 87 GLU A O 1
ATOM 733 N N . GLU A 1 88 ? 18.797 2.167 -18.264 1.00 62.00 88 GLU A N 1
ATOM 734 C CA . GLU A 1 88 ? 18.429 3.592 -18.394 1.00 62.00 88 GLU A CA 1
ATOM 735 C C . GLU A 1 88 ? 19.146 4.547 -17.416 1.00 62.00 88 GLU A C 1
ATOM 737 O O . GLU A 1 88 ? 19.161 5.755 -17.661 1.00 62.00 88 GLU A O 1
ATOM 742 N N . GLY A 1 89 ? 19.797 4.070 -16.342 1.00 52.75 89 GLY A N 1
ATOM 743 C CA . GLY A 1 89 ? 20.439 4.988 -15.393 1.00 52.75 89 GLY A CA 1
ATOM 744 C C . GLY A 1 89 ? 21.252 4.378 -14.250 1.00 52.75 89 GLY A C 1
ATOM 745 O O . GLY A 1 89 ? 20.725 4.204 -13.160 1.00 52.75 89 GLY A O 1
ATOM 746 N N . PHE A 1 90 ? 22.549 4.169 -14.516 1.00 46.91 9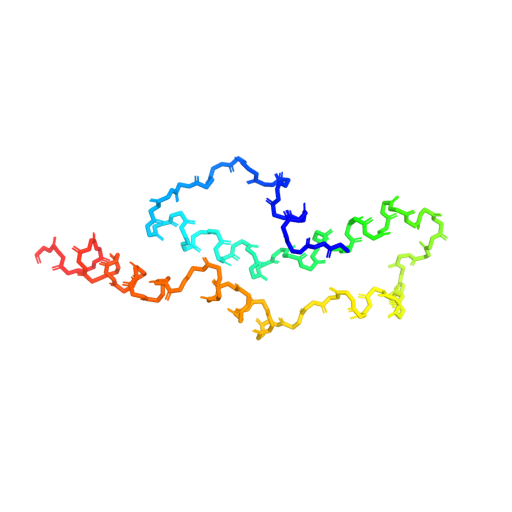0 PHE A N 1
ATOM 747 C CA . PHE A 1 90 ? 23.747 4.414 -13.671 1.00 46.91 90 PHE A CA 1
ATOM 748 C C . PHE A 1 90 ? 25.037 3.935 -14.387 1.00 46.91 90 PHE A C 1
ATOM 750 O O . PHE A 1 90 ? 26.136 4.206 -13.908 1.00 46.91 90 PHE A O 1
ATOM 757 N N . GLY A 1 91 ? 24.918 3.268 -15.547 1.00 45.31 91 GLY A N 1
ATOM 758 C CA . GLY A 1 91 ? 26.043 2.791 -16.370 1.00 45.31 91 GLY A CA 1
ATOM 759 C C . GLY A 1 91 ? 26.019 3.200 -17.851 1.00 45.31 91 GLY A C 1
ATOM 760 O O . GLY A 1 91 ? 26.815 2.679 -18.624 1.00 45.31 91 GLY A O 1
ATOM 761 N N . ALA A 1 92 ? 25.131 4.109 -18.267 1.00 43.00 92 ALA A N 1
ATOM 762 C CA . ALA A 1 92 ? 25.081 4.625 -19.639 1.00 43.00 92 ALA A CA 1
ATOM 763 C C . ALA A 1 92 ? 25.939 5.897 -19.801 1.00 43.00 92 ALA A C 1
ATOM 765 O O . ALA A 1 92 ? 25.432 6.952 -20.175 1.00 43.00 92 ALA A O 1
ATOM 766 N N . HIS A 1 93 ? 27.232 5.793 -19.490 1.00 41.19 93 HIS A N 1
ATOM 767 C CA . HIS A 1 93 ? 28.288 6.701 -19.948 1.00 41.19 93 HIS A CA 1
ATOM 768 C C . HIS A 1 93 ? 29.591 5.928 -20.130 1.00 41.19 93 HIS A C 1
ATOM 770 O O . HIS A 1 93 ? 29.996 5.230 -19.174 1.00 41.19 93 HIS A O 1
#

Mean predicted aligned error: 9.6 Å

Secondary structure (DSSP, 8-state):
--HHHHHHTT-S---SSHHHHHHHHHHHHHHHHHHHHHHHHHHSTT--SSS--HHHHTTPPPHHHHHHHHHHHSTTHHHHHHHIIIIISSS--

Radius of gyration: 16.41 Å; Cα contacts (8 Å, |Δi|>4): 46; chains: 1; bounding box: 46×21×40 Å

Sequence (93 aa):
MYFSDVYYHNKGNYEENALGTFLYSRNTIAHVNDHVKAHFFEENKGIDREEIPKQLQGLLMSEEQVVERLTSFFPHMLVDVYKFLVEEGFGAH